Protein AF-A0A166G9L9-F1 (afdb_monomer)

Nearest PDB structures (foldseek):
  3mdg-assembly1_A  TM=9.225E-01  e=1.564E-07  Homo sapiens
  3bap-assembly1_A-2  TM=9.206E-01  e=2.138E-07  Homo sapiens
  3bho-assembly1_A  TM=9.181E-01  e=2.745E-07  Homo sapiens
  2j8q-assembly1_B  TM=9.220E-01  e=9.009E-07  Homo sapiens
  3q2s-assembly1_B  TM=8.802E-01  e=5.815E-07  Homo sapiens

Secondary structure (DSSP, 8-state):
--------BPPS----PPPPPS-SSHHHHHHHHHHHHHHH-SPPEEE---EEEETTEEEE--EEEETTEEE-SEEEPPTT--HHHHHHT-

pLDDT: mean 87.43, std 10.71, range [54.44, 96.94]

Radius of gyration: 16.59 Å; Cα contacts (8 Å, |Δi|>4): 89; chains: 1; bounding box: 36×32×42 Å

Solvent-accessible surface area (backbone atoms only — not compar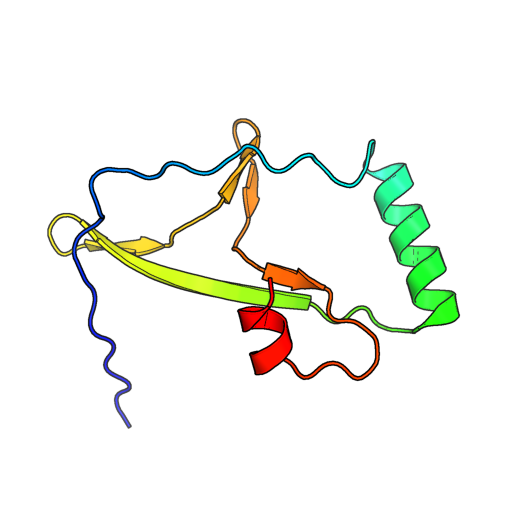able to full-atom values): 5966 Å² total; per-residue (Å²): 133,90,85,84,78,90,67,48,72,69,75,98,71,88,87,72,80,86,76,77,78,91,53,99,40,72,68,55,44,51,51,52,53,52,55,48,32,74,77,69,40,84,86,48,70,38,71,50,85,47,64,30,20,56,97,89,41,81,42,75,58,64,47,76,78,49,102,89,40,72,41,57,52,46,49,73,51,61,93,89,55,53,68,69,64,43,40,72,74,88

Sequence (90 aa):
MSNTIALYPLPTSPSAETQPEEDPSVSARLQLLQNNYEDYGVRRTVEGVLVVHDHGHPHIFTLQIANDLFKLPGDYLKPGEDELEGLKAR

Structure (mmCIF, N/CA/C/O backbone):
data_A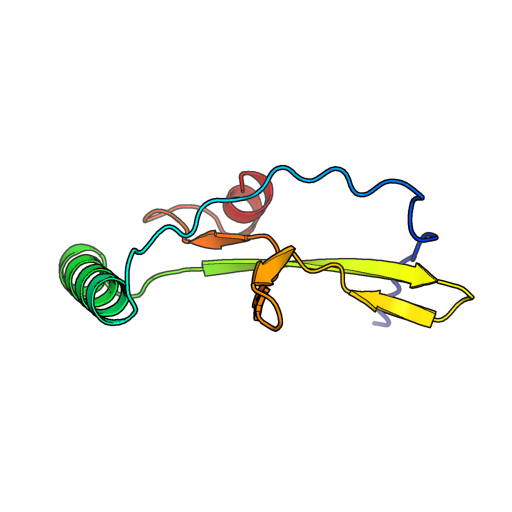F-A0A166G9L9-F1
#
_entry.id   AF-A0A166G9L9-F1
#
loop_
_atom_site.group_PDB
_atom_site.id
_atom_site.type_symbol
_atom_site.label_atom_id
_atom_site.label_alt_id
_atom_site.label_comp_id
_atom_site.label_asym_id
_atom_site.label_entity_id
_atom_site.label_seq_id
_atom_site.pdbx_PDB_ins_code
_atom_site.Cartn_x
_atom_site.Cartn_y
_atom_site.Cartn_z
_atom_site.occupancy
_atom_site.B_iso_or_equiv
_atom_site.auth_seq_id
_atom_site.auth_comp_id
_atom_site.auth_asym_id
_atom_site.auth_atom_id
_atom_site.pdbx_PDB_model_num
ATOM 1 N N . MET A 1 1 ? -5.455 -18.084 -18.234 1.00 54.44 1 MET A N 1
ATOM 2 C CA . MET A 1 1 ? -5.230 -16.853 -19.020 1.00 54.44 1 MET A CA 1
ATOM 3 C C . MET A 1 1 ? -3.894 -16.283 -18.580 1.00 54.44 1 MET A C 1
ATOM 5 O O . MET A 1 1 ? -3.684 -16.195 -17.378 1.00 54.44 1 MET A O 1
ATOM 9 N N . SER A 1 2 ? -2.967 -15.998 -19.495 1.00 72.00 2 SER A N 1
ATOM 10 C CA . SER A 1 2 ? -1.718 -15.311 -19.142 1.00 72.00 2 SER A CA 1
ATOM 11 C C . SER A 1 2 ? -2.018 -13.828 -18.951 1.00 72.00 2 SER A C 1
ATOM 13 O O . SER A 1 2 ? -2.508 -13.190 -19.881 1.00 72.00 2 SER A O 1
ATOM 15 N N . ASN A 1 3 ? -1.760 -13.294 -17.757 1.00 86.69 3 ASN A N 1
ATOM 16 C CA . ASN A 1 3 ? -1.911 -11.868 -17.494 1.00 86.69 3 ASN A CA 1
ATOM 17 C C . ASN A 1 3 ? -0.567 -11.189 -17.784 1.00 86.69 3 ASN A C 1
ATOM 19 O O . ASN A 1 3 ? 0.390 -11.359 -17.031 1.00 86.69 3 ASN A O 1
ATOM 23 N N . THR A 1 4 ? -0.469 -10.507 -18.922 1.00 92.25 4 THR A N 1
ATOM 24 C CA . THR A 1 4 ? 0.756 -9.825 -19.358 1.00 92.25 4 THR A CA 1
ATOM 25 C C . THR A 1 4 ? 0.665 -8.350 -18.990 1.00 92.25 4 THR A C 1
ATOM 27 O O . THR A 1 4 ? -0.304 -7.687 -19.349 1.00 92.25 4 THR A O 1
ATOM 30 N N . ILE A 1 5 ? 1.679 -7.837 -18.293 1.00 91.62 5 ILE A N 1
ATOM 31 C CA . ILE A 1 5 ? 1.773 -6.434 -17.873 1.00 91.62 5 ILE A CA 1
ATOM 32 C C . ILE A 1 5 ? 2.974 -5.805 -18.582 1.00 91.62 5 ILE A C 1
ATOM 34 O O . ILE A 1 5 ? 4.055 -6.394 -18.611 1.00 91.62 5 ILE A O 1
ATOM 38 N N . ALA A 1 6 ? 2.780 -4.624 -19.169 1.00 92.88 6 ALA A N 1
ATOM 39 C CA . ALA A 1 6 ? 3.866 -3.846 -19.752 1.00 92.88 6 ALA A CA 1
ATOM 40 C C . ALA A 1 6 ? 4.638 -3.115 -18.646 1.00 92.88 6 ALA A C 1
ATOM 42 O O . ALA A 1 6 ? 4.031 -2.482 -17.784 1.00 92.88 6 ALA A O 1
ATOM 43 N N . LEU A 1 7 ? 5.968 -3.189 -18.691 1.00 93.62 7 LEU A N 1
ATOM 44 C CA . LEU A 1 7 ? 6.852 -2.437 -17.804 1.00 93.62 7 LEU A CA 1
ATOM 45 C C . LEU A 1 7 ? 7.532 -1.323 -18.591 1.00 93.62 7 LEU A C 1
ATOM 47 O O . LEU A 1 7 ? 7.869 -1.507 -19.760 1.00 93.62 7 LEU A O 1
ATOM 51 N N . TYR A 1 8 ? 7.779 -0.202 -17.924 1.00 92.12 8 TYR A N 1
ATOM 52 C CA . TYR A 1 8 ? 8.470 0.951 -18.494 1.00 92.12 8 TYR A CA 1
ATOM 53 C C . TYR A 1 8 ? 9.781 1.225 -17.739 1.00 92.12 8 TYR A C 1
ATOM 55 O O . TYR A 1 8 ? 9.884 0.837 -16.568 1.00 92.12 8 TYR A O 1
ATOM 63 N N . PRO A 1 9 ? 10.777 1.873 -18.379 1.00 92.19 9 PRO A N 1
ATOM 64 C CA . PRO A 1 9 ? 12.040 2.211 -17.731 1.00 92.19 9 PRO A CA 1
ATOM 65 C C . PRO A 1 9 ? 11.842 3.107 -16.502 1.00 92.19 9 PRO A C 1
ATOM 67 O O . PRO A 1 9 ? 10.959 3.967 -16.501 1.00 92.19 9 PRO A O 1
ATOM 70 N N . LEU A 1 10 ? 1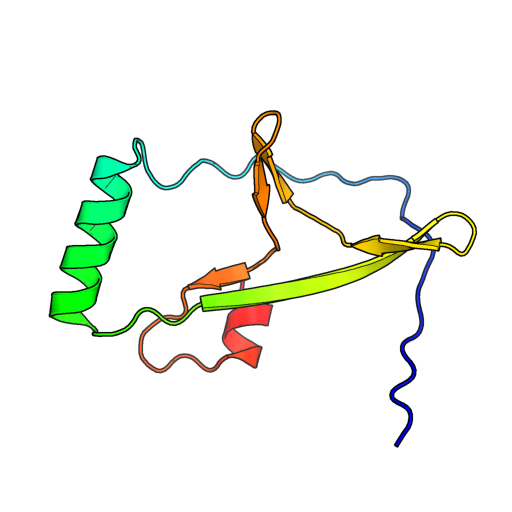2.689 2.943 -15.484 1.00 85.12 10 LEU A N 1
ATOM 71 C CA . LEU A 1 10 ? 12.702 3.806 -14.299 1.00 85.12 10 LEU A CA 1
ATOM 72 C C . LEU A 1 10 ? 12.917 5.290 -14.698 1.00 85.12 10 LEU A C 1
ATOM 74 O O . LEU A 1 10 ? 13.907 5.599 -15.367 1.00 85.12 10 LEU A O 1
ATOM 78 N N . PRO A 1 11 ? 12.030 6.228 -14.304 1.00 78.94 11 PRO A N 1
ATOM 79 C CA . PRO A 1 11 ? 12.207 7.650 -14.594 1.00 78.94 11 PRO A CA 1
ATOM 80 C C . PRO A 1 11 ? 13.350 8.265 -13.769 1.00 78.94 11 PRO A C 1
ATOM 82 O O . PRO A 1 11 ? 13.569 7.915 -12.612 1.00 78.94 11 PRO A O 1
ATOM 85 N N . THR A 1 12 ? 14.054 9.242 -14.344 1.00 69.25 12 THR A N 1
ATOM 86 C CA . THR A 1 12 ? 15.281 9.849 -13.790 1.00 69.25 12 THR A CA 1
ATOM 87 C C . THR A 1 12 ? 15.077 10.799 -12.600 1.00 69.25 12 THR A C 1
ATOM 89 O O . THR A 1 12 ? 16.037 11.432 -12.162 1.00 69.25 12 THR A O 1
ATOM 92 N N . SER A 1 13 ? 13.862 10.974 -12.070 1.00 59.84 13 SER A N 1
ATOM 93 C CA . SER A 1 13 ? 13.615 11.948 -10.993 1.00 59.84 13 SER A CA 1
ATOM 94 C C . SER A 1 13 ? 12.493 11.516 -10.045 1.00 59.84 13 SER A C 1
ATOM 96 O O . SER A 1 13 ? 11.334 11.855 -10.277 1.00 59.84 13 SER A O 1
ATOM 98 N N . PRO A 1 14 ? 12.808 10.804 -8.952 1.00 57.72 14 PRO A N 1
ATOM 99 C CA . PRO A 1 14 ? 11.887 10.659 -7.839 1.00 57.72 14 PRO A CA 1
ATOM 100 C C . PRO A 1 14 ? 12.027 11.882 -6.922 1.00 57.72 14 PRO A C 1
ATOM 102 O O . PRO A 1 14 ? 12.858 11.905 -6.020 1.00 57.72 14 PRO A O 1
ATOM 105 N N . SER A 1 15 ? 11.245 12.932 -7.157 1.00 56.19 15 SER A N 1
ATOM 106 C CA . SER A 1 15 ? 11.023 13.965 -6.140 1.00 56.19 15 SER A CA 1
ATOM 107 C C . SER A 1 15 ? 9.761 13.596 -5.369 1.00 56.19 15 SER A C 1
ATOM 109 O O . SER A 1 15 ? 8.656 13.854 -5.840 1.00 56.19 15 SER A O 1
ATOM 111 N N . ALA A 1 16 ? 9.934 12.951 -4.218 1.00 62.91 16 ALA A N 1
ATOM 112 C CA . ALA A 1 16 ? 8.873 12.747 -3.242 1.00 62.91 16 ALA A CA 1
ATOM 113 C C . ALA A 1 16 ? 9.166 13.619 -2.019 1.00 62.91 16 ALA A C 1
ATOM 115 O O . ALA A 1 16 ? 10.307 13.691 -1.557 1.00 62.91 16 ALA A O 1
ATOM 116 N N . GLU A 1 17 ? 8.144 14.308 -1.525 1.00 63.00 17 GLU A N 1
ATOM 117 C CA . GLU A 1 17 ? 8.218 15.025 -0.257 1.00 63.00 17 GLU A CA 1
ATOM 118 C C . GLU A 1 17 ? 8.263 14.015 0.895 1.00 63.00 17 GLU A C 1
ATOM 120 O O . GLU A 1 17 ? 7.657 12.944 0.826 1.00 63.00 17 GLU A O 1
ATOM 125 N N . THR A 1 18 ? 9.003 14.336 1.956 1.00 64.12 18 THR A N 1
ATOM 126 C CA . THR A 1 18 ? 9.082 13.472 3.135 1.00 64.12 18 THR A CA 1
ATOM 127 C C . THR A 1 18 ? 7.698 13.338 3.764 1.00 64.12 18 THR A C 1
ATOM 129 O O . THR A 1 18 ? 7.142 14.321 4.253 1.00 64.12 18 THR A O 1
ATOM 132 N N . GLN A 1 19 ? 7.156 12.121 3.797 1.00 66.94 19 GLN A N 1
ATOM 133 C CA . GLN A 1 19 ? 5.938 11.835 4.546 1.00 66.94 19 GLN A CA 1
ATOM 134 C C . GLN A 1 19 ? 6.294 11.702 6.037 1.00 66.94 19 GLN A C 1
ATOM 136 O O . GLN A 1 19 ? 7.139 10.870 6.380 1.00 66.94 19 GLN A O 1
ATOM 141 N N . PRO A 1 20 ? 5.704 12.515 6.932 1.00 64.56 20 PRO A N 1
ATOM 142 C CA . PRO A 1 20 ? 5.951 12.388 8.361 1.00 64.56 20 PRO A CA 1
ATOM 143 C C . PRO A 1 20 ? 5.429 11.043 8.874 1.00 64.56 20 PRO A C 1
ATOM 145 O O . PRO A 1 20 ? 4.406 10.538 8.408 1.00 64.56 20 PRO A O 1
ATOM 148 N N . GLU A 1 21 ? 6.130 10.465 9.849 1.00 70.50 21 GLU A N 1
ATOM 149 C CA . GLU A 1 21 ? 5.616 9.308 10.577 1.00 70.50 21 GLU A CA 1
ATOM 150 C C . GLU A 1 21 ? 4.350 9.724 11.341 1.00 70.50 21 GLU A C 1
ATOM 152 O O . GLU A 1 21 ? 4.362 10.710 12.077 1.00 70.50 21 GLU A O 1
ATOM 157 N N . GLU A 1 22 ? 3.250 8.996 11.136 1.00 69.31 22 GLU A N 1
ATOM 158 C CA . GLU A 1 22 ? 1.960 9.314 11.766 1.00 69.31 22 GLU A CA 1
ATOM 159 C C . GLU A 1 22 ? 1.985 9.115 13.287 1.00 69.31 22 GLU A C 1
ATOM 161 O O . GLU A 1 22 ? 1.313 9.842 14.018 1.00 69.31 22 GLU A O 1
ATOM 166 N N . ASP A 1 23 ? 2.775 8.150 13.770 1.00 79.62 23 ASP A N 1
ATOM 167 C CA . ASP A 1 23 ? 2.806 7.757 15.173 1.00 79.62 23 ASP A CA 1
ATOM 168 C C . ASP A 1 23 ? 4.165 8.076 15.815 1.00 79.62 23 ASP A C 1
ATOM 170 O O . ASP A 1 23 ? 5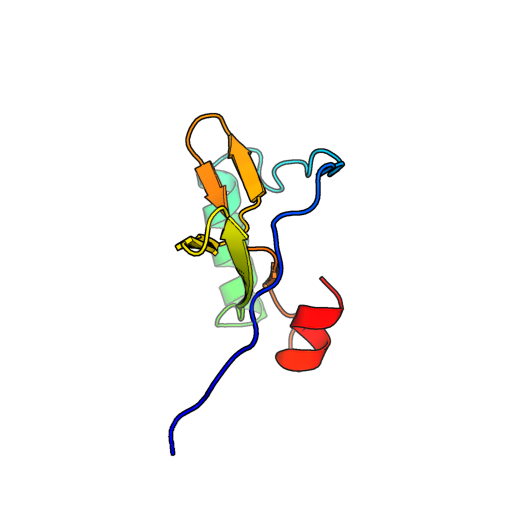.201 7.649 15.315 1.00 79.62 23 ASP A O 1
ATOM 174 N N . PRO A 1 24 ? 4.199 8.737 16.985 1.00 78.75 24 PRO A N 1
ATOM 175 C CA . PRO A 1 24 ? 5.452 9.090 17.658 1.00 78.75 24 PRO A CA 1
ATOM 176 C C . PRO A 1 24 ? 6.159 7.888 18.308 1.00 78.75 24 PRO A C 1
ATOM 178 O O . PRO A 1 24 ? 7.274 8.018 18.810 1.00 78.75 24 PRO A O 1
ATOM 181 N N . SER A 1 25 ? 5.488 6.734 18.404 1.00 86.50 25 SER A N 1
ATOM 182 C CA . SER A 1 25 ? 6.053 5.499 18.952 1.00 86.50 25 SER A CA 1
ATOM 183 C C . SER A 1 25 ? 5.218 4.274 18.576 1.00 86.50 25 SER A C 1
ATOM 185 O O . SER A 1 25 ? 4.016 4.371 18.322 1.00 86.50 25 SER A O 1
ATOM 187 N N . VAL A 1 26 ? 5.832 3.092 18.670 1.00 87.94 26 VAL A N 1
ATOM 188 C CA . VAL A 1 26 ? 5.144 1.800 18.497 1.00 87.94 26 VAL A CA 1
ATOM 189 C C . VAL A 1 26 ? 3.978 1.642 19.480 1.00 87.94 26 VAL A C 1
ATOM 191 O O . VAL A 1 26 ? 2.914 1.166 19.096 1.00 87.94 26 VAL A O 1
ATOM 194 N N . SER A 1 27 ? 4.142 2.069 20.735 1.00 92.44 27 SER A N 1
ATOM 195 C CA . SER A 1 27 ? 3.084 1.966 21.748 1.00 92.44 27 SER A CA 1
ATOM 196 C C . SER A 1 27 ? 1.873 2.837 21.408 1.00 92.44 27 SER A C 1
ATOM 198 O O . SER A 1 27 ? 0.743 2.369 21.522 1.00 92.44 27 SER A O 1
ATOM 200 N N . ALA A 1 28 ? 2.106 4.073 20.950 1.00 91.25 28 ALA A N 1
ATOM 201 C CA . ALA A 1 28 ? 1.037 4.974 20.514 1.00 91.25 28 ALA A CA 1
ATOM 202 C C . ALA A 1 28 ? 0.272 4.386 19.319 1.00 91.25 28 ALA A C 1
ATOM 204 O O . ALA A 1 28 ? -0.958 4.341 19.340 1.00 91.25 28 ALA A O 1
ATOM 205 N N . ARG A 1 29 ? 1.001 3.821 18.349 1.00 90.12 29 ARG A N 1
ATOM 206 C CA . ARG A 1 29 ? 0.416 3.119 17.203 1.00 90.12 29 ARG A CA 1
ATOM 207 C C . ARG A 1 29 ? -0.478 1.955 17.625 1.00 90.12 29 ARG A C 1
ATOM 209 O O . ARG A 1 29 ? -1.585 1.806 17.115 1.00 90.12 29 ARG A O 1
ATOM 216 N N . LEU A 1 30 ? -0.013 1.114 18.550 1.00 93.00 30 LEU A N 1
ATOM 217 C CA . LEU A 1 30 ? -0.791 -0.030 19.037 1.00 93.00 30 LEU A CA 1
ATOM 218 C C . LEU A 1 30 ? -2.050 0.413 19.789 1.00 93.00 30 LEU A C 1
ATOM 220 O O . LEU A 1 30 ? -3.107 -0.185 19.604 1.00 93.00 30 LEU A O 1
ATOM 224 N N . GLN A 1 31 ? -1.962 1.479 20.587 1.00 94.12 31 GLN A N 1
ATOM 225 C CA . GLN A 1 31 ? -3.119 2.036 21.286 1.00 94.12 31 GLN A CA 1
ATOM 226 C C . GLN A 1 31 ? -4.149 2.620 20.309 1.00 94.12 31 GLN A C 1
ATOM 228 O O . GLN A 1 31 ? -5.342 2.367 20.456 1.00 94.12 31 GLN A O 1
ATOM 233 N N . L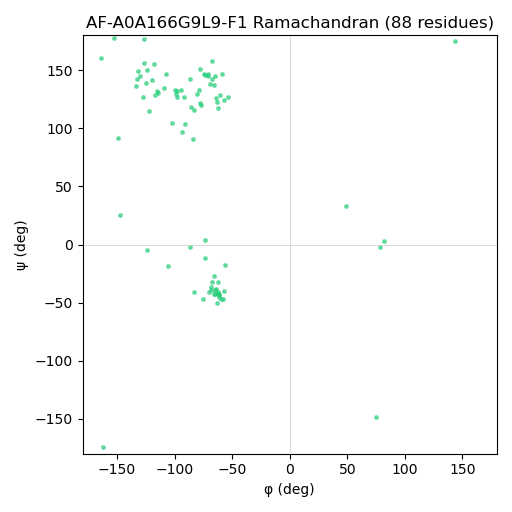EU A 1 32 ? -3.701 3.343 19.277 1.00 91.00 32 LEU A N 1
ATOM 234 C CA . LEU A 1 32 ? -4.578 3.850 18.221 1.00 91.00 32 LEU A CA 1
ATOM 235 C C . LEU A 1 32 ? -5.275 2.705 17.468 1.00 91.00 32 LEU A C 1
ATOM 237 O O . LEU A 1 32 ? -6.472 2.780 17.199 1.00 91.00 32 LEU A O 1
ATOM 241 N N . LEU A 1 33 ? -4.543 1.629 17.156 1.00 92.00 33 LEU A N 1
ATOM 242 C CA . LEU A 1 33 ? -5.105 0.437 16.516 1.00 92.00 33 LEU A CA 1
ATOM 243 C C . LEU A 1 33 ? -6.170 -0.241 17.386 1.00 92.00 33 LEU A C 1
ATOM 245 O O . LEU A 1 33 ? -7.208 -0.629 16.855 1.00 92.00 33 LEU A O 1
ATOM 249 N N . GLN A 1 34 ? -5.933 -0.354 18.696 1.00 95.19 34 GLN A N 1
ATOM 250 C CA . GLN A 1 34 ? -6.896 -0.926 19.637 1.00 95.19 34 GLN A CA 1
ATOM 251 C C . GLN A 1 34 ? -8.182 -0.091 19.699 1.00 95.19 34 GLN A C 1
ATOM 253 O O . GLN A 1 34 ? -9.267 -0.637 19.516 1.00 95.19 34 GLN A O 1
ATOM 258 N N . ASN A 1 35 ? -8.065 1.228 19.877 1.00 94.00 35 ASN A N 1
ATOM 259 C CA . ASN A 1 35 ? -9.224 2.122 19.958 1.00 94.00 35 ASN A CA 1
ATOM 260 C C . ASN A 1 35 ? -10.053 2.090 18.662 1.00 94.00 35 ASN A C 1
ATOM 262 O O . ASN A 1 35 ? -11.270 1.935 18.696 1.00 94.00 35 ASN A O 1
ATOM 266 N N . ASN A 1 36 ? -9.391 2.155 17.501 1.00 91.62 36 ASN A N 1
ATOM 267 C CA . ASN A 1 36 ? -10.075 2.081 16.208 1.00 91.62 36 ASN A CA 1
ATOM 268 C C . ASN A 1 36 ? -10.792 0.741 16.001 1.00 91.62 36 ASN A C 1
ATOM 270 O O . ASN A 1 36 ? -11.828 0.699 15.339 1.00 91.62 36 ASN A O 1
ATOM 274 N N . TYR A 1 37 ? -10.248 -0.349 16.546 1.00 94.62 37 TYR A N 1
ATOM 275 C CA . TYR A 1 37 ? -10.890 -1.655 16.472 1.00 94.62 37 TYR A CA 1
ATOM 276 C C . TYR A 1 37 ? -12.169 -1.719 17.312 1.00 94.62 37 TYR A C 1
ATOM 278 O O . TYR A 1 37 ? -13.156 -2.305 16.870 1.00 94.62 37 TYR A O 1
ATOM 286 N N . GLU A 1 38 ? -12.173 -1.100 18.491 1.00 95.75 38 GLU A N 1
ATOM 287 C CA . GLU A 1 38 ? -13.355 -1.038 19.357 1.00 95.75 38 GLU A CA 1
ATOM 288 C C . GLU A 1 38 ? -14.503 -0.250 18.710 1.00 95.75 38 GLU A C 1
ATOM 290 O O . GLU A 1 38 ? -15.655 -0.676 18.799 1.00 95.75 38 GLU A O 1
ATOM 295 N N . ASP A 1 39 ? -14.188 0.834 17.995 1.00 93.25 39 ASP A N 1
ATOM 296 C CA . ASP A 1 39 ? -15.188 1.692 17.350 1.00 93.25 39 ASP A CA 1
ATOM 297 C C . ASP A 1 39 ? -15.659 1.172 15.978 1.00 93.25 39 ASP A C 1
ATOM 299 O O . ASP A 1 39 ? -16.846 1.253 15.648 1.00 93.25 39 ASP A O 1
ATOM 303 N N . TYR A 1 40 ? -14.742 0.653 15.151 1.00 91.69 40 TYR A N 1
ATOM 304 C CA . TYR A 1 40 ? -14.994 0.376 13.726 1.00 91.69 40 TYR A CA 1
ATOM 305 C C . TYR A 1 40 ? -14.738 -1.077 13.305 1.00 91.69 40 TYR A C 1
ATOM 307 O O . TYR A 1 40 ? -15.004 -1.443 12.157 1.00 91.69 40 TYR A O 1
ATOM 315 N N . GLY A 1 41 ? -14.233 -1.920 14.206 1.00 92.62 41 GLY A N 1
ATOM 316 C CA . GLY A 1 41 ? -13.847 -3.294 13.903 1.00 92.62 41 GLY A CA 1
ATOM 317 C C . GLY A 1 41 ? -12.540 -3.391 13.112 1.00 92.62 41 GLY A C 1
ATOM 318 O O . GLY A 1 41 ? -11.609 -2.604 13.275 1.00 92.62 41 GLY A O 1
ATOM 319 N N . VAL A 1 42 ? -12.428 -4.413 12.262 1.00 93.12 42 VAL A N 1
ATOM 320 C CA . VAL A 1 42 ? -11.175 -4.717 11.555 1.00 93.12 42 VAL A CA 1
ATOM 321 C C . VAL A 1 42 ? -10.783 -3.573 10.612 1.00 93.12 42 VAL A C 1
ATOM 323 O O . VAL A 1 42 ? -11.518 -3.234 9.682 1.00 93.12 42 VAL A O 1
ATOM 326 N N . ARG A 1 43 ? -9.579 -3.023 10.813 1.00 92.62 43 ARG A N 1
ATOM 327 C CA . ARG A 1 43 ? -8.974 -2.034 9.911 1.00 92.62 43 ARG A CA 1
ATOM 328 C C . ARG A 1 43 ? -8.796 -2.641 8.517 1.00 92.62 43 ARG A C 1
ATOM 330 O O . ARG A 1 43 ? -8.191 -3.700 8.374 1.00 92.62 43 ARG A O 1
ATOM 337 N N . ARG A 1 44 ? -9.273 -1.934 7.490 1.00 94.50 44 ARG A N 1
ATOM 338 C CA . ARG A 1 44 ? -9.034 -2.269 6.079 1.00 94.50 44 ARG A CA 1
ATOM 339 C C . ARG A 1 44 ? -7.917 -1.388 5.527 1.00 94.50 44 ARG A C 1
ATOM 341 O O . ARG A 1 44 ? -7.933 -0.180 5.750 1.00 94.50 44 ARG A O 1
ATOM 348 N N . THR A 1 45 ? -6.962 -1.981 4.824 1.00 94.88 45 THR A N 1
ATOM 349 C CA . THR A 1 45 ? -5.804 -1.295 4.229 1.00 94.88 45 THR A CA 1
ATOM 350 C C . THR A 1 45 ? -5.628 -1.728 2.789 1.00 94.88 45 THR A C 1
ATOM 352 O O . THR A 1 45 ? -5.819 -2.903 2.479 1.00 94.88 45 THR A O 1
ATOM 355 N N . VAL A 1 46 ? -5.234 -0.790 1.935 1.00 96.69 46 VAL A N 1
ATOM 356 C CA . VAL A 1 46 ? -4.929 -1.043 0.526 1.00 96.69 46 VAL A CA 1
ATOM 357 C C . VAL A 1 46 ? -3.528 -0.549 0.218 1.00 96.69 46 VAL A C 1
ATOM 359 O O . VAL A 1 46 ? -3.127 0.513 0.684 1.00 96.69 46 VAL A O 1
ATOM 362 N N . GLU A 1 47 ? -2.791 -1.325 -0.569 1.00 96.94 47 GLU A N 1
ATOM 363 C CA . GLU A 1 47 ? -1.429 -1.004 -0.987 1.00 96.94 47 GLU A CA 1
ATOM 364 C C . GLU A 1 47 ? -1.281 -1.251 -2.490 1.00 96.94 47 GLU A C 1
ATOM 366 O O . GLU A 1 47 ? -1.750 -2.256 -3.031 1.00 96.94 47 GLU A O 1
ATOM 371 N N . GLY A 1 48 ? -0.633 -0.311 -3.170 1.00 95.19 48 GLY A N 1
ATOM 372 C CA . GLY A 1 48 ? -0.334 -0.366 -4.589 1.00 95.19 48 GLY A CA 1
ATOM 373 C C . GLY A 1 48 ? 1.061 -0.926 -4.835 1.00 95.19 48 GLY A C 1
ATOM 374 O O . GLY A 1 48 ? 2.041 -0.477 -4.249 1.00 95.19 48 GLY A O 1
ATOM 375 N N . VAL A 1 49 ? 1.171 -1.875 -5.764 1.00 95.31 49 VAL A N 1
ATOM 376 C CA . VAL A 1 49 ? 2.464 -2.374 -6.246 1.00 95.31 49 VAL A CA 1
ATOM 377 C C . VAL A 1 49 ? 2.752 -1.745 -7.601 1.00 95.31 49 VAL A C 1
ATOM 379 O O . VAL A 1 49 ? 2.166 -2.130 -8.613 1.00 95.31 49 VAL A O 1
ATOM 382 N N . LEU A 1 50 ? 3.660 -0.771 -7.624 1.00 92.38 50 LEU A N 1
ATOM 383 C CA . LEU A 1 50 ? 4.123 -0.161 -8.866 1.00 92.38 50 LEU A CA 1
ATOM 384 C C . LEU A 1 50 ? 5.356 -0.914 -9.350 1.00 92.38 50 LEU A C 1
ATOM 386 O O . LEU A 1 50 ? 6.327 -1.066 -8.607 1.00 92.38 50 LEU A O 1
ATOM 390 N N . VAL A 1 51 ? 5.312 -1.366 -10.601 1.00 93.62 51 VAL A N 1
ATOM 391 C CA . VAL A 1 51 ? 6.392 -2.137 -11.214 1.00 93.62 51 VAL A CA 1
ATOM 392 C C . VAL A 1 51 ? 6.962 -1.363 -12.394 1.00 93.62 51 VAL A C 1
ATOM 394 O O . VAL A 1 51 ? 6.234 -0.930 -13.286 1.00 93.62 51 VAL A O 1
ATOM 397 N N . VAL A 1 52 ? 8.280 -1.216 -12.402 1.00 93.00 52 VAL A N 1
ATOM 398 C CA . VAL A 1 52 ? 9.068 -0.629 -13.493 1.00 93.00 52 VAL A CA 1
ATOM 399 C C . VAL A 1 52 ? 10.166 -1.607 -13.888 1.00 93.00 52 VAL A C 1
ATOM 401 O O . VAL A 1 52 ? 10.304 -2.666 -13.274 1.00 93.00 52 VAL A O 1
ATOM 404 N N . HIS A 1 53 ? 10.958 -1.280 -14.904 1.00 94.12 53 HIS A N 1
ATOM 405 C CA . HIS A 1 53 ? 12.178 -2.025 -15.176 1.00 94.12 53 HIS A CA 1
ATOM 406 C C . HIS A 1 53 ? 13.408 -1.124 -15.209 1.00 94.12 53 HIS A C 1
ATOM 408 O O . HIS A 1 53 ? 13.355 0.023 -15.644 1.00 94.12 53 HIS A O 1
ATOM 414 N N . ASP A 1 54 ? 14.544 -1.693 -14.832 1.00 92.81 54 ASP A N 1
ATOM 415 C CA . ASP A 1 54 ? 15.858 -1.127 -15.100 1.00 92.81 54 ASP A CA 1
ATOM 416 C C . ASP A 1 54 ? 16.701 -2.202 -15.785 1.00 92.81 54 ASP A C 1
ATOM 418 O O . ASP A 1 54 ? 16.719 -3.351 -15.347 1.00 92.81 54 ASP A O 1
ATOM 422 N N . HIS A 1 55 ? 17.288 -1.873 -16.937 1.00 93.25 55 HIS A N 1
ATOM 423 C CA . HIS A 1 55 ? 18.042 -2.823 -17.771 1.00 93.25 55 HIS A CA 1
ATOM 424 C C . HIS A 1 55 ? 17.321 -4.164 -18.065 1.00 93.25 55 HIS A C 1
ATOM 426 O O . HIS A 1 55 ? 17.954 -5.208 -18.190 1.00 93.25 55 HIS A O 1
ATOM 432 N N . GLY A 1 56 ? 15.986 -4.153 -18.185 1.00 91.81 56 GLY A N 1
ATOM 433 C CA . GLY A 1 56 ? 15.176 -5.355 -18.436 1.00 91.81 56 GLY A CA 1
ATOM 434 C C . GLY A 1 56 ? 14.856 -6.191 -17.189 1.00 91.81 56 GLY A C 1
ATOM 435 O O . GLY A 1 56 ? 14.193 -7.220 -17.303 1.00 91.81 56 GLY A O 1
ATOM 436 N N . HIS A 1 57 ? 15.269 -5.740 -16.004 1.00 94.31 57 HIS A N 1
ATOM 437 C CA . HIS A 1 57 ? 14.954 -6.369 -14.726 1.00 94.31 57 HIS A CA 1
ATOM 438 C C . HIS A 1 57 ? 13.778 -5.655 -14.045 1.00 94.31 57 HIS A C 1
ATOM 440 O O . HIS A 1 57 ? 13.819 -4.429 -13.915 1.00 94.31 57 HIS A O 1
ATOM 446 N N . PRO A 1 58 ? 12.732 -6.376 -13.601 1.00 94.88 58 PRO A N 1
ATOM 447 C CA . PRO A 1 58 ? 11.600 -5.769 -12.910 1.00 94.88 58 PRO A CA 1
ATOM 448 C C . PRO A 1 58 ? 12.007 -5.264 -11.522 1.00 94.88 58 PRO A C 1
ATOM 450 O O . PRO A 1 58 ? 12.717 -5.949 -10.788 1.00 94.88 58 PRO A O 1
ATOM 453 N N . HIS A 1 59 ? 11.518 -4.084 -11.159 1.00 93.25 59 HIS A N 1
ATOM 454 C CA . HIS A 1 59 ? 11.734 -3.439 -9.867 1.00 93.25 59 HIS A CA 1
ATOM 455 C C . HIS A 1 59 ? 10.394 -2.981 -9.289 1.00 93.25 59 HIS A C 1
ATOM 457 O O . HIS A 1 59 ? 9.513 -2.552 -10.036 1.00 93.25 59 HIS A O 1
ATOM 463 N N . ILE A 1 60 ? 10.253 -3.054 -7.963 1.00 93.38 60 ILE A N 1
ATOM 464 C CA . ILE A 1 60 ? 9.087 -2.540 -7.234 1.00 93.38 60 ILE A CA 1
ATOM 465 C C . ILE A 1 60 ? 9.433 -1.164 -6.678 1.00 93.38 60 ILE A C 1
ATOM 467 O O . ILE A 1 60 ? 10.486 -0.988 -6.067 1.00 93.38 60 ILE A O 1
ATOM 471 N N . PHE A 1 61 ? 8.542 -0.198 -6.877 1.00 89.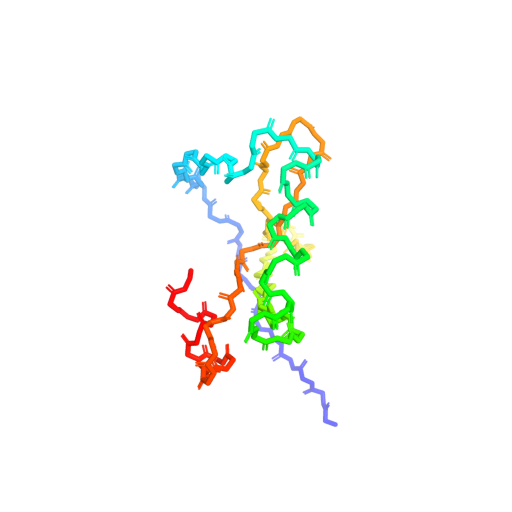88 61 PHE A N 1
ATOM 472 C CA . PHE A 1 61 ? 8.681 1.122 -6.278 1.00 89.88 61 PHE A CA 1
ATOM 473 C C . PHE A 1 61 ? 8.210 1.098 -4.820 1.00 89.88 61 PHE A C 1
ATOM 475 O O . PHE A 1 61 ? 7.102 0.647 -4.528 1.00 89.88 61 PHE A O 1
ATOM 482 N N . THR A 1 62 ? 9.039 1.604 -3.911 1.00 90.19 62 THR A N 1
ATOM 483 C CA . THR A 1 62 ? 8.747 1.660 -2.472 1.00 90.19 62 THR A CA 1
ATOM 484 C C . THR A 1 62 ? 9.046 3.041 -1.911 1.00 90.19 62 THR A C 1
ATOM 486 O O . THR A 1 62 ? 9.985 3.703 -2.351 1.00 90.19 62 THR A O 1
ATOM 489 N N . LEU A 1 63 ? 8.301 3.440 -0.887 1.00 87.38 63 LEU A N 1
ATOM 490 C CA . LEU A 1 63 ? 8.560 4.632 -0.091 1.00 87.38 63 LEU A CA 1
ATOM 491 C C . LEU A 1 63 ? 9.556 4.284 1.015 1.00 87.38 63 LEU A C 1
ATOM 493 O O . LEU A 1 63 ? 9.264 3.440 1.863 1.00 87.38 63 LEU A O 1
ATOM 497 N N . GLN A 1 64 ? 10.725 4.920 1.013 1.00 87.19 64 GLN A N 1
ATOM 498 C CA . GLN A 1 64 ? 11.680 4.793 2.110 1.00 87.19 64 GLN A CA 1
ATOM 499 C C . GLN A 1 64 ? 11.293 5.759 3.230 1.00 87.19 64 GLN A C 1
ATOM 501 O O . GLN A 1 64 ? 11.334 6.972 3.043 1.00 87.19 64 GLN A O 1
ATOM 506 N N . ILE A 1 65 ? 10.930 5.223 4.394 1.00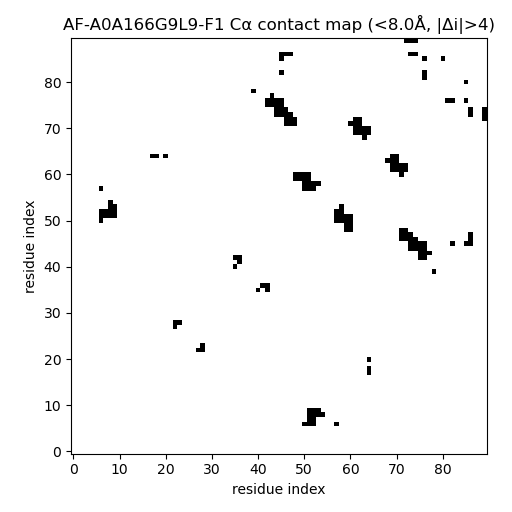 82.06 65 ILE A N 1
ATOM 507 C CA . ILE A 1 65 ? 10.497 6.018 5.553 1.00 82.06 65 ILE A CA 1
ATOM 508 C C . ILE A 1 65 ? 11.554 6.085 6.665 1.00 82.06 65 ILE A C 1
ATOM 510 O O . ILE A 1 65 ? 11.509 6.981 7.499 1.00 82.06 65 ILE A O 1
ATOM 514 N N . ALA A 1 66 ? 12.535 5.176 6.666 1.00 82.56 66 ALA A N 1
ATOM 515 C CA . ALA A 1 66 ? 13.739 5.248 7.499 1.00 82.56 66 ALA A CA 1
ATOM 516 C C . ALA A 1 66 ? 14.904 4.500 6.823 1.00 82.56 66 ALA A C 1
ATOM 518 O O . ALA A 1 66 ? 14.723 3.893 5.766 1.00 82.56 66 ALA A O 1
ATOM 519 N N . ASN A 1 67 ? 16.092 4.508 7.441 1.00 76.88 67 ASN A N 1
ATOM 520 C CA . ASN A 1 67 ? 17.319 3.940 6.860 1.00 76.88 67 ASN A CA 1
ATOM 521 C C . ASN A 1 67 ? 17.228 2.459 6.445 1.00 76.88 67 ASN A C 1
ATOM 523 O O . ASN A 1 67 ? 18.018 2.063 5.604 1.00 76.88 67 ASN A O 1
ATOM 527 N N . ASP A 1 68 ? 16.241 1.699 6.930 1.00 85.62 68 ASP A N 1
ATOM 528 C CA . ASP A 1 68 ? 15.962 0.314 6.510 1.00 85.62 68 ASP A CA 1
ATOM 529 C C . ASP A 1 68 ? 14.458 -0.023 6.558 1.00 85.62 68 ASP A C 1
ATOM 531 O O . ASP A 1 68 ? 14.059 -1.174 6.741 1.00 85.62 68 ASP A O 1
ATOM 535 N N . LEU A 1 69 ? 13.593 0.988 6.445 1.00 84.25 69 LEU A N 1
ATOM 536 C CA . LEU A 1 69 ? 12.147 0.799 6.521 1.00 84.25 69 LEU A CA 1
ATOM 537 C C . LEU A 1 69 ? 11.495 1.307 5.242 1.00 84.25 69 LEU A C 1
ATOM 539 O O . LEU A 1 69 ? 11.521 2.502 4.948 1.00 84.25 69 LEU A O 1
ATOM 543 N N . PHE A 1 70 ? 10.900 0.374 4.506 1.00 89.31 70 PHE A N 1
ATOM 544 C CA . PHE A 1 70 ? 10.249 0.615 3.227 1.00 89.31 70 PHE A CA 1
ATOM 545 C C . PHE A 1 70 ? 8.776 0.236 3.319 1.00 89.31 70 PHE A C 1
ATOM 547 O O . PHE A 1 70 ? 8.422 -0.761 3.950 1.00 89.31 70 PHE A O 1
ATOM 554 N N . LYS A 1 71 ? 7.921 1.027 2.679 1.00 90.19 71 LYS A N 1
ATOM 555 C CA . LYS A 1 71 ? 6.488 0.761 2.555 1.00 90.19 71 LYS A CA 1
ATOM 556 C C . LYS A 1 71 ? 6.056 0.801 1.098 1.00 90.19 71 LYS A C 1
ATOM 558 O O . LYS A 1 71 ? 6.690 1.455 0.268 1.00 90.19 71 LYS A O 1
ATOM 563 N N . LEU A 1 72 ? 4.957 0.120 0.802 1.00 93.56 72 LEU A N 1
ATOM 564 C CA . LEU A 1 72 ? 4.231 0.337 -0.440 1.00 93.56 72 LEU A CA 1
ATOM 565 C C . LEU A 1 72 ? 3.387 1.618 -0.321 1.00 93.56 72 LEU A C 1
ATOM 567 O O . LEU A 1 72 ? 2.987 1.981 0.787 1.00 93.56 72 LEU A O 1
ATOM 571 N N . PRO A 1 73 ? 3.131 2.327 -1.432 1.00 92.00 73 PRO A N 1
ATOM 572 C CA . PRO A 1 73 ? 2.170 3.420 -1.437 1.00 92.00 73 PRO A CA 1
ATOM 573 C C . PRO A 1 73 ? 0.761 2.884 -1.185 1.00 92.00 73 PRO A C 1
ATOM 575 O O . PRO A 1 73 ? 0.363 1.861 -1.744 1.00 92.00 73 PRO A O 1
ATOM 578 N N . GLY A 1 74 ? 0.008 3.581 -0.348 1.00 93.00 74 GLY A N 1
ATOM 579 C CA . GLY A 1 74 ? -1.311 3.159 0.094 1.00 93.00 74 GLY A CA 1
ATOM 580 C C . GLY A 1 74 ? -1.548 3.539 1.546 1.00 93.00 74 GLY A C 1
ATOM 581 O O . GLY A 1 74 ? -0.660 4.064 2.220 1.00 93.00 74 GLY A O 1
ATOM 582 N N . ASP A 1 75 ? -2.764 3.289 2.020 1.00 92.25 75 ASP A N 1
ATOM 583 C CA . ASP A 1 75 ? -3.149 3.606 3.388 1.00 92.25 75 ASP A CA 1
ATOM 584 C C . ASP A 1 75 ? -4.412 2.837 3.819 1.00 92.25 75 ASP A C 1
ATOM 586 O O . ASP A 1 75 ? -4.928 1.965 3.109 1.00 92.25 75 ASP A O 1
ATOM 590 N N . TYR A 1 76 ? -4.928 3.136 5.010 1.00 92.31 76 TYR A N 1
ATOM 591 C CA . TYR A 1 76 ? -6.196 2.605 5.478 1.00 92.31 76 TYR A CA 1
ATOM 592 C C . TYR A 1 76 ? -7.409 3.254 4.813 1.00 92.31 76 TYR A C 1
ATOM 594 O O . TYR A 1 76 ? -7.462 4.446 4.492 1.00 92.31 76 TYR A O 1
ATOM 602 N N . LEU A 1 77 ? -8.427 2.418 4.651 1.00 94.25 77 LEU A N 1
ATOM 603 C CA . LEU A 1 77 ? -9.729 2.806 4.152 1.00 94.25 77 LEU A CA 1
ATOM 604 C C . LEU A 1 77 ? -10.608 3.284 5.300 1.00 94.25 77 LEU A C 1
ATOM 606 O O . LEU A 1 77 ? -10.630 2.691 6.384 1.00 94.25 77 LEU A O 1
ATOM 610 N N 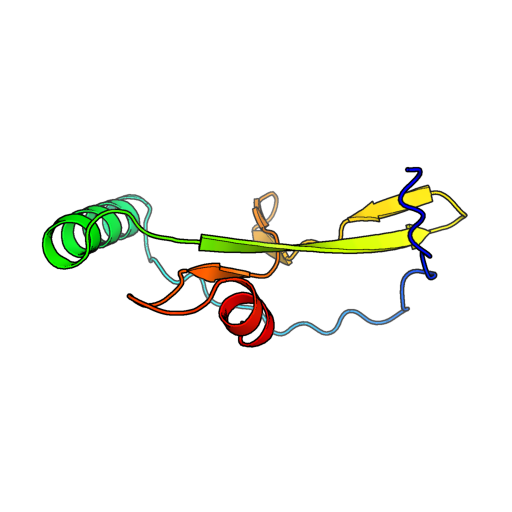. LYS A 1 78 ? -11.409 4.310 5.031 1.00 91.25 78 LYS A N 1
ATOM 611 C CA . LYS A 1 78 ? -12.497 4.702 5.925 1.00 91.25 78 LYS A CA 1
ATOM 612 C C . LYS A 1 78 ? -13.588 3.616 5.935 1.00 91.25 78 LYS A C 1
ATOM 614 O O . LYS A 1 78 ? -13.703 2.822 4.987 1.00 91.25 78 LYS A O 1
ATOM 619 N N . PRO A 1 79 ? -14.419 3.549 6.992 1.00 90.88 79 PRO A N 1
ATOM 620 C CA . PRO A 1 79 ? -15.564 2.646 7.013 1.00 90.88 79 PRO A CA 1
ATOM 621 C C . PRO A 1 79 ? -16.454 2.857 5.779 1.00 90.88 79 PRO A C 1
ATOM 623 O O . PRO A 1 79 ? -16.847 3.980 5.476 1.00 90.88 79 PRO A O 1
ATOM 626 N N . GLY A 1 80 ? -16.737 1.779 5.045 1.00 91.19 80 GLY A N 1
ATOM 627 C CA . GLY A 1 80 ? -17.563 1.815 3.833 1.00 91.19 80 GLY A CA 1
ATOM 628 C C . GLY A 1 80 ? -16.881 2.320 2.554 1.00 91.19 80 GLY A C 1
ATOM 629 O O . GLY A 1 80 ? -17.516 2.290 1.507 1.00 91.19 80 GLY A O 1
ATOM 630 N N . GLU A 1 81 ? -15.612 2.743 2.595 1.00 95.31 81 GLU A N 1
ATOM 631 C CA . GLU A 1 81 ? -14.862 3.125 1.387 1.00 95.31 81 GLU A CA 1
ATOM 632 C C . GLU A 1 81 ? -14.602 1.897 0.492 1.00 95.31 81 GLU A C 1
ATOM 634 O O . GLU A 1 81 ? -14.372 0.788 1.001 1.00 95.31 81 GLU A O 1
ATOM 639 N N . ASP A 1 82 ? -14.674 2.103 -0.825 1.00 96.81 82 ASP A N 1
ATOM 640 C CA . ASP A 1 82 ? -14.313 1.110 -1.839 1.00 96.81 82 ASP A CA 1
ATOM 641 C C . ASP A 1 82 ? -12.791 0.943 -1.911 1.00 96.81 82 ASP A C 1
ATOM 643 O O . ASP A 1 82 ? -12.039 1.896 -1.715 1.00 96.81 82 ASP A O 1
ATOM 647 N N . GLU A 1 83 ? -12.329 -0.272 -2.191 1.00 96.69 83 GLU A N 1
ATOM 648 C CA . GLU A 1 83 ? -10.901 -0.592 -2.175 1.00 96.69 83 GLU A CA 1
ATOM 649 C C . GLU A 1 83 ? -10.144 0.066 -3.331 1.00 96.69 83 GLU A C 1
ATOM 651 O O . GLU A 1 83 ? -9.046 0.589 -3.1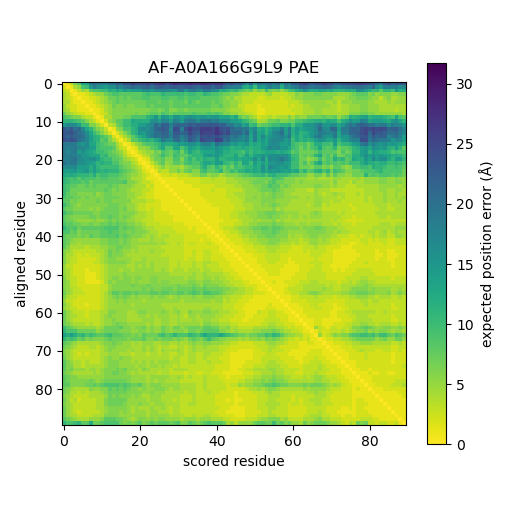33 1.00 96.69 83 GLU A O 1
ATOM 656 N N . LEU A 1 84 ? -10.731 0.075 -4.531 1.00 96.31 84 LEU A N 1
ATOM 657 C CA . LEU A 1 84 ? -10.080 0.603 -5.724 1.00 96.31 84 LEU A CA 1
ATOM 658 C C . LEU A 1 84 ? -10.068 2.131 -5.712 1.00 96.31 84 LEU A C 1
ATOM 660 O O . LEU A 1 84 ? -9.032 2.742 -5.970 1.00 96.31 84 LEU A O 1
ATOM 664 N N . GLU A 1 85 ? -11.209 2.749 -5.414 1.00 96.75 85 GLU A N 1
ATOM 665 C CA . GLU A 1 85 ? -11.300 4.208 -5.317 1.00 96.75 85 GLU A CA 1
ATOM 666 C C . GLU A 1 85 ? -10.529 4.735 -4.107 1.00 96.75 85 GLU A C 1
ATOM 668 O O . GLU A 1 85 ? -9.858 5.762 -4.207 1.00 96.75 85 GLU A O 1
ATOM 673 N N . GLY A 1 86 ? -10.543 3.991 -2.998 1.00 96.06 86 GLY A N 1
ATOM 674 C CA . GLY A 1 86 ? -9.736 4.295 -1.828 1.00 96.06 86 GLY A CA 1
ATOM 675 C C . GLY A 1 86 ? -8.247 4.294 -2.148 1.00 96.06 86 GLY A C 1
ATOM 676 O O . GLY A 1 86 ? -7.573 5.264 -1.824 1.00 96.06 86 GLY A O 1
ATOM 677 N N . LEU A 1 87 ? -7.742 3.275 -2.855 1.00 96.12 87 LEU A N 1
ATOM 678 C CA . LEU A 1 87 ? -6.331 3.219 -3.248 1.00 96.12 87 LEU A CA 1
ATOM 679 C C . LEU A 1 87 ? -5.933 4.375 -4.176 1.00 96.12 87 LEU A C 1
ATOM 681 O O . LEU A 1 87 ? -4.863 4.943 -4.004 1.00 96.12 87 LEU A O 1
ATOM 685 N N . LYS A 1 88 ? -6.779 4.749 -5.144 1.00 94.19 88 LYS A N 1
ATOM 686 C CA . LYS A 1 88 ? -6.499 5.877 -6.057 1.00 94.19 88 LYS A CA 1
ATOM 687 C C . LYS A 1 88 ? -6.451 7.232 -5.350 1.00 94.19 88 LYS A C 1
ATOM 689 O O . LYS A 1 88 ? -5.841 8.161 -5.870 1.00 94.19 88 LYS A O 1
ATOM 694 N N . ALA A 1 89 ? -7.166 7.365 -4.236 1.00 91.44 89 ALA A N 1
ATOM 695 C CA . ALA A 1 89 ? -7.267 8.603 -3.475 1.00 91.44 89 ALA A CA 1
ATOM 696 C C . ALA A 1 89 ? -6.142 8.781 -2.441 1.00 91.44 89 ALA A C 1
ATOM 698 O O . ALA A 1 89 ? -6.153 9.788 -1.730 1.00 91.44 89 ALA A O 1
ATOM 699 N N . ARG A 1 90 ? -5.237 7.804 -2.303 1.00 85.31 90 ARG A N 1
ATOM 700 C CA . ARG A 1 90 ? -4.097 7.839 -1.380 1.00 85.31 90 ARG A CA 1
ATOM 701 C C . ARG A 1 90 ? -2.779 8.019 -2.121 1.00 85.31 90 ARG A C 1
ATOM 703 O O . ARG A 1 90 ? -2.694 7.613 -3.300 1.00 85.31 90 ARG A O 1
#

Mean predicted aligned error: 5.84 Å

Foldseek 3Di:
DDDDDDAAADDPDDDDDQDDDPAPDPVRVVVVCVVCCVVQNDWAWAFDWDWHDDPNHIDTDWDDNDPPDTHGQITTDDVPDDRVVRSVVD